Protein AF-A0A7X6Q041-F1 (afdb_monomer)

Mean predicted aligned error: 8.81 Å

pLDDT: mean 76.2, std 8.86, range [45.06, 87.0]

Nearest PDB structures (foldseek):
  1o9d-assembly1_A-2  TM=3.072E-01  e=1.433E+00  Nicotiana tabacum
  8qtt-assembly4_H  TM=3.582E-01  e=4.830E+00  Arabidopsis thaliana

Solvent-accessible surface area (backbone atoms only — not comparable to full-atom values): 9437 Å² total; per-residue (Å²): 117,75,63,64,55,52,51,52,52,42,52,52,53,21,52,53,35,38,52,32,52,47,50,27,62,75,34,86,90,49,29,68,61,34,44,49,52,33,22,49,52,47,36,51,34,34,72,77,63,30,64,72,47,27,51,48,26,48,52,51,27,44,58,55,24,68,78,51,76,43,71,68,60,33,46,50,37,52,67,48,37,54,41,47,43,54,51,54,56,55,35,55,77,76,43,56,72,68,56,33,51,53,52,51,49,52,53,51,52,53,51,51,51,50,48,41,72,73,61,41,62,65,73,78,44,90,58,98,63,95,62,56,73,66,58,55,50,52,50,51,52,52,53,48,53,53,49,50,51,53,49,54,52,52,47,55,52,46,52,52,49,40,58,71,65,48,46,64,63,57,62,70,76,109

Structure (mmCIF, N/CA/C/O backbone):
data_AF-A0A7X6Q041-F1
#
_entry.id   AF-A0A7X6Q041-F1
#
loop_
_atom_site.group_PDB
_atom_site.id
_atom_site.type_symbol
_atom_site.label_atom_id
_atom_site.label_alt_id
_atom_site.label_comp_id
_atom_site.label_asym_id
_atom_site.label_entity_id
_atom_site.label_seq_id
_atom_site.pdbx_PDB_ins_code
_atom_site.Cartn_x
_atom_site.Cartn_y
_atom_site.Cartn_z
_atom_site.occupancy
_atom_site.B_iso_or_equiv
_atom_site.auth_seq_id
_atom_site.auth_comp_id
_atom_site.auth_asym_id
_atom_site.auth_atom_id
_atom_site.pdbx_PDB_model_num
ATOM 1 N N . MET A 1 1 ? -19.505 -11.596 22.422 1.00 49.06 1 MET A N 1
ATOM 2 C CA . MET A 1 1 ? -20.150 -11.079 21.189 1.00 49.06 1 MET A CA 1
ATOM 3 C C . MET A 1 1 ? -19.224 -10.236 20.302 1.00 49.06 1 MET A C 1
ATOM 5 O O . MET A 1 1 ? -19.315 -10.373 19.091 1.00 49.06 1 MET A O 1
ATOM 9 N N . GLN A 1 2 ? -18.297 -9.429 20.844 1.00 57.09 2 GLN A N 1
ATOM 10 C CA . GLN A 1 2 ? -17.412 -8.570 20.027 1.00 57.09 2 GLN A CA 1
ATOM 11 C C . GLN A 1 2 ? -16.428 -9.323 19.103 1.00 57.09 2 GLN A C 1
ATOM 13 O O . GLN A 1 2 ? -16.027 -8.793 18.071 1.00 57.09 2 GLN A O 1
ATOM 18 N N . THR A 1 3 ? -16.030 -10.555 19.440 1.00 66.19 3 THR A N 1
ATOM 19 C CA . THR A 1 3 ? -15.082 -11.356 18.643 1.00 66.19 3 THR A CA 1
ATOM 20 C C . THR A 1 3 ? -15.702 -11.896 17.356 1.00 66.19 3 THR A C 1
ATOM 22 O O . THR A 1 3 ? -15.125 -11.709 16.288 1.00 66.19 3 THR A O 1
ATOM 25 N N . SER A 1 4 ? -16.901 -12.484 17.417 1.00 73.44 4 SER A N 1
ATOM 26 C CA . SER A 1 4 ? -17.593 -13.029 16.237 1.00 73.44 4 SER A CA 1
ATOM 27 C C . SER A 1 4 ? -17.876 -11.959 15.178 1.00 73.44 4 SER A C 1
ATOM 29 O O . SER A 1 4 ? -17.710 -12.202 13.987 1.00 73.44 4 SER A O 1
ATOM 31 N N . TRP A 1 5 ? -18.236 -10.749 15.609 1.00 77.69 5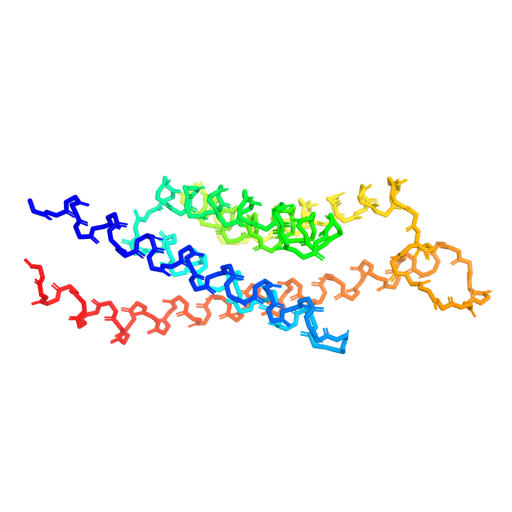 TRP A N 1
ATOM 32 C CA . TRP A 1 5 ? -18.492 -9.618 14.715 1.00 77.69 5 TRP A CA 1
ATOM 33 C C . TRP A 1 5 ? -17.230 -9.124 13.993 1.00 77.69 5 TRP A C 1
ATOM 35 O O . TRP A 1 5 ? -17.256 -8.877 12.786 1.00 77.69 5 TRP A O 1
ATOM 45 N N . LYS A 1 6 ? -16.098 -9.042 14.706 1.00 74.88 6 LYS A N 1
ATOM 46 C CA . LYS A 1 6 ? -14.796 -8.701 14.109 1.00 74.88 6 LYS A CA 1
ATOM 47 C C . LYS A 1 6 ? -14.361 -9.745 13.080 1.00 74.88 6 LYS A C 1
ATOM 49 O O . LYS A 1 6 ? -13.912 -9.379 11.998 1.00 74.88 6 LYS A O 1
ATOM 54 N N . ILE A 1 7 ? -14.548 -11.029 13.389 1.00 80.31 7 ILE A N 1
ATOM 55 C CA . ILE A 1 7 ? -14.219 -12.136 12.479 1.00 80.31 7 ILE A CA 1
ATOM 56 C C . ILE A 1 7 ? -15.094 -12.080 11.220 1.00 80.31 7 ILE A C 1
ATOM 58 O O . ILE A 1 7 ? -14.572 -12.185 10.112 1.00 80.31 7 ILE A O 1
ATOM 62 N N . ALA A 1 8 ? -16.401 -11.842 11.366 1.00 83.19 8 ALA A N 1
ATOM 63 C CA . ALA A 1 8 ? -17.313 -11.722 10.229 1.00 83.19 8 ALA A CA 1
ATOM 64 C C . ALA A 1 8 ? -16.933 -10.553 9.303 1.00 83.19 8 ALA A C 1
ATOM 66 O O . ALA A 1 8 ? -16.867 -10.726 8.087 1.00 83.19 8 ALA A O 1
ATOM 67 N N . ARG A 1 9 ? -16.608 -9.378 9.863 1.00 80.31 9 ARG A N 1
ATOM 68 C CA . ARG A 1 9 ? -16.121 -8.233 9.074 1.00 80.31 9 ARG A CA 1
ATOM 69 C C . ARG A 1 9 ? -14.808 -8.555 8.361 1.00 80.31 9 ARG A C 1
ATOM 71 O O . ARG A 1 9 ? -14.697 -8.284 7.172 1.00 80.31 9 ARG A O 1
ATOM 78 N N . ALA A 1 10 ? -13.845 -9.170 9.048 1.00 81.06 10 ALA A N 1
ATOM 79 C CA . ALA A 1 10 ? -12.580 -9.583 8.439 1.00 81.06 10 ALA A CA 1
ATOM 80 C C . ALA A 1 10 ? -12.802 -10.531 7.244 1.00 81.06 10 ALA A C 1
ATOM 82 O O . ALA A 1 10 ? -12.203 -10.336 6.189 1.00 81.06 10 ALA A O 1
ATOM 83 N N . ALA A 1 11 ? -13.708 -11.504 7.380 1.00 82.81 11 ALA A N 1
ATOM 84 C CA . ALA A 1 11 ? -14.060 -12.427 6.302 1.00 82.81 11 ALA A CA 1
ATOM 85 C C . ALA A 1 11 ? -14.720 -11.718 5.105 1.00 82.81 11 ALA A C 1
ATOM 87 O O . ALA A 1 11 ? -14.385 -12.001 3.958 1.00 82.81 11 ALA A O 1
ATOM 88 N N . ILE A 1 12 ? -15.616 -10.755 5.350 1.00 87.00 12 ILE A N 1
ATOM 89 C CA . ILE A 1 12 ? -16.232 -9.958 4.276 1.00 87.00 12 ILE A CA 1
ATOM 90 C C . ILE A 1 12 ? -15.169 -9.131 3.542 1.00 87.00 12 ILE A C 1
ATOM 92 O O . ILE A 1 12 ? -15.154 -9.107 2.312 1.00 87.00 12 ILE A O 1
ATOM 96 N N . LEU A 1 13 ? -14.257 -8.481 4.275 1.00 84.81 13 LEU A N 1
ATOM 97 C CA . LEU A 1 13 ? -13.175 -7.708 3.662 1.00 84.81 13 LEU A CA 1
ATOM 98 C C . LEU A 1 13 ? -12.212 -8.597 2.863 1.00 84.81 13 LEU A C 1
ATOM 100 O O . LEU A 1 13 ? -11.776 -8.181 1.789 1.00 84.81 13 LEU A O 1
ATOM 104 N N . SER A 1 14 ? -11.901 -9.811 3.334 1.00 83.19 14 SER A N 1
ATOM 105 C CA . SER A 1 14 ? -11.036 -10.732 2.583 1.00 83.19 14 SER A CA 1
ATOM 106 C C . SER A 1 14 ? -11.698 -11.193 1.285 1.00 83.19 14 SER A C 1
ATOM 108 O O . SER A 1 14 ? -11.059 -11.155 0.233 1.00 83.19 14 SER A O 1
ATOM 110 N N . ALA A 1 15 ? -12.991 -11.527 1.328 1.00 85.38 15 ALA A N 1
ATOM 111 C CA . ALA A 1 15 ? -13.765 -11.906 0.150 1.00 85.38 15 ALA A CA 1
ATOM 112 C C . ALA A 1 15 ? -13.860 -10.757 -0.867 1.00 85.38 15 ALA A C 1
ATOM 114 O O . ALA A 1 15 ? -13.656 -10.968 -2.063 1.00 85.38 15 ALA A O 1
ATOM 115 N N . LEU A 1 16 ? -14.105 -9.528 -0.398 1.00 85.12 16 LEU A N 1
ATOM 116 C CA . LEU A 1 16 ? -14.165 -8.349 -1.263 1.00 85.12 16 LEU A CA 1
ATOM 117 C C . LEU A 1 16 ? -12.798 -8.046 -1.894 1.00 85.12 16 LEU A C 1
ATOM 119 O O . LEU A 1 16 ? -12.713 -7.739 -3.082 1.00 85.12 16 LEU A O 1
ATOM 123 N N . SER A 1 17 ? -11.717 -8.181 -1.118 1.00 83.81 17 SER A N 1
ATOM 124 C CA . SER A 1 17 ? -10.355 -8.044 -1.636 1.00 83.81 17 SER A CA 1
ATOM 125 C C . SER A 1 17 ? -10.058 -9.093 -2.706 1.00 83.81 17 SER A C 1
ATOM 127 O O . SER A 1 17 ? -9.455 -8.760 -3.723 1.00 83.81 17 SER A O 1
ATOM 129 N N . TRP A 1 18 ? -10.478 -10.344 -2.511 1.00 82.19 18 TRP A N 1
ATOM 130 C CA . TRP A 1 18 ? -10.290 -11.397 -3.507 1.00 82.19 18 TRP A CA 1
ATOM 131 C C . TRP A 1 18 ? -11.085 -11.132 -4.794 1.00 82.19 18 TRP A C 1
ATOM 133 O O . TRP A 1 18 ? -10.530 -11.250 -5.886 1.00 82.19 18 TRP A O 1
ATOM 143 N N . LEU A 1 19 ? -12.331 -10.658 -4.688 1.00 84.94 19 LEU A N 1
ATOM 144 C CA . LEU A 1 19 ? -13.129 -10.219 -5.843 1.00 84.94 19 LEU A CA 1
ATOM 145 C C . LEU A 1 19 ? -12.421 -9.134 -6.664 1.00 84.94 19 LEU A C 1
ATOM 147 O O . LEU A 1 19 ? -12.400 -9.203 -7.893 1.00 84.94 19 LEU A O 1
ATOM 151 N N . LEU A 1 20 ? -11.794 -8.157 -6.003 1.00 82.88 20 LEU A N 1
ATOM 152 C CA . LEU A 1 20 ? -11.007 -7.137 -6.698 1.00 82.88 20 LEU A CA 1
ATOM 153 C C . LEU A 1 20 ? -9.770 -7.721 -7.381 1.00 82.88 20 LEU A C 1
ATOM 155 O O . LEU A 1 20 ? -9.422 -7.276 -8.469 1.00 82.88 20 LEU A O 1
ATOM 159 N N . LEU A 1 21 ? -9.121 -8.732 -6.804 1.00 81.38 21 LEU A N 1
ATOM 160 C CA . LEU A 1 21 ? -7.991 -9.403 -7.456 1.00 81.38 21 LEU A CA 1
ATOM 161 C C . LEU A 1 21 ? -8.409 -10.147 -8.722 1.00 81.38 21 LEU A C 1
ATOM 163 O O . LEU A 1 21 ? -7.712 -10.063 -9.735 1.00 81.38 21 LEU A O 1
ATOM 167 N N . ILE A 1 22 ? -9.568 -10.803 -8.696 1.00 82.06 22 ILE A N 1
ATOM 168 C CA . ILE A 1 22 ? -10.162 -11.422 -9.886 1.00 82.06 22 ILE A CA 1
ATOM 169 C C . ILE A 1 22 ? -10.480 -10.343 -10.932 1.00 82.06 22 ILE A C 1
ATOM 171 O O . ILE A 1 22 ? -10.139 -10.487 -12.107 1.00 82.06 22 ILE A O 1
ATOM 175 N N . LEU A 1 23 ? -11.052 -9.211 -10.514 1.00 82.00 23 LEU A N 1
ATOM 176 C CA . LEU A 1 23 ? -11.345 -8.098 -11.418 1.00 82.00 23 LEU A CA 1
ATOM 177 C C . LEU A 1 23 ? -10.060 -7.505 -12.031 1.00 82.00 23 LEU A C 1
ATOM 179 O O . LEU A 1 23 ? -9.999 -7.258 -13.236 1.00 82.00 23 LEU A O 1
ATOM 183 N N . ALA A 1 24 ? -8.999 -7.357 -11.237 1.00 79.88 24 ALA A N 1
ATOM 184 C CA . ALA A 1 24 ? -7.683 -6.902 -11.687 1.00 79.88 24 ALA A CA 1
ATOM 185 C C . ALA A 1 24 ? -7.024 -7.887 -12.670 1.00 79.88 24 ALA A C 1
ATOM 187 O O . ALA A 1 24 ? -6.196 -7.497 -13.498 1.00 79.88 24 ALA A O 1
ATOM 188 N N . ALA A 1 25 ? -7.376 -9.170 -12.594 1.00 76.38 25 ALA A N 1
ATOM 189 C CA . ALA A 1 25 ? -6.958 -10.163 -13.569 1.00 76.38 25 ALA A CA 1
ATOM 190 C C . ALA A 1 25 ? -7.666 -10.006 -14.911 1.00 76.38 25 ALA A C 1
ATOM 192 O O . ALA A 1 25 ? -7.020 -10.147 -15.947 1.00 76.38 25 ALA A O 1
ATOM 193 N N . SER A 1 26 ? -8.963 -9.691 -14.874 1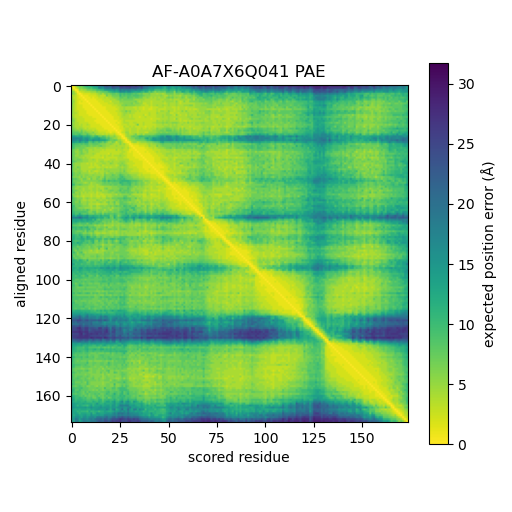.00 79.75 26 SER A N 1
ATOM 194 C CA . SER A 1 26 ? -9.806 -9.548 -16.065 1.00 79.75 26 SER A CA 1
ATOM 195 C C . SER A 1 26 ? -9.521 -8.280 -16.882 1.00 79.75 26 SER A C 1
ATOM 197 O O . SER A 1 26 ? -9.768 -8.258 -18.085 1.00 79.75 26 SER A O 1
ATOM 199 N N . LEU A 1 27 ? -8.970 -7.232 -16.254 1.00 75.06 27 LEU A N 1
ATOM 200 C CA . LEU A 1 27 ? -8.718 -5.933 -16.883 1.00 75.06 27 LEU A CA 1
ATOM 201 C C . LEU A 1 27 ? -7.223 -5.738 -17.208 1.00 75.06 27 LEU A C 1
ATOM 203 O O . LEU A 1 27 ? -6.424 -5.572 -16.284 1.00 75.06 27 LEU A O 1
ATOM 207 N N . PRO A 1 28 ? -6.817 -5.666 -18.492 1.00 63.06 28 PRO A N 1
ATOM 208 C CA . PRO A 1 28 ? -5.416 -5.452 -18.867 1.00 63.06 28 PRO A CA 1
ATOM 209 C C . PRO A 1 28 ? -4.938 -4.010 -18.620 1.00 63.06 28 PRO A C 1
ATOM 211 O O . PRO A 1 28 ? -3.824 -3.806 -18.146 1.00 63.06 28 PRO A O 1
ATOM 214 N N . THR A 1 29 ? -5.779 -3.003 -18.876 1.00 61.44 29 THR A N 1
ATOM 215 C CA . THR A 1 29 ? -5.391 -1.575 -18.835 1.00 61.44 29 THR A CA 1
ATOM 216 C C . THR A 1 29 ? -5.581 -0.922 -17.457 1.00 61.44 29 THR A C 1
ATOM 218 O O . THR A 1 29 ? -5.005 0.124 -17.182 1.00 61.44 29 THR A O 1
ATOM 221 N N . GLY A 1 30 ? -6.379 -1.535 -16.572 1.00 68.62 30 GLY A N 1
ATOM 222 C CA . GLY A 1 30 ? -6.781 -0.969 -15.272 1.00 68.62 30 GLY A CA 1
ATOM 223 C C . GLY A 1 30 ? -6.259 -1.714 -14.040 1.00 68.62 30 GLY A C 1
ATOM 224 O O . GLY A 1 30 ? -6.647 -1.385 -12.919 1.00 68.62 30 GLY A O 1
ATOM 225 N N . ARG A 1 31 ? -5.392 -2.721 -14.213 1.00 76.06 31 ARG A N 1
ATOM 226 C CA . ARG A 1 31 ? -4.970 -3.636 -13.136 1.00 76.06 31 ARG A CA 1
ATOM 227 C C . ARG A 1 31 ? -4.413 -2.913 -11.904 1.00 76.06 31 ARG A C 1
ATOM 229 O O . ARG A 1 31 ? -4.769 -3.264 -10.782 1.00 76.06 31 ARG A O 1
ATOM 236 N N . LEU A 1 32 ? -3.582 -1.889 -12.101 1.00 73.69 32 LEU A N 1
ATOM 237 C CA . LEU A 1 32 ? -2.986 -1.122 -10.998 1.00 73.69 32 LEU A CA 1
ATOM 238 C C . LEU A 1 32 ? -4.038 -0.367 -10.179 1.00 73.69 32 LEU A C 1
ATOM 240 O O . LEU A 1 32 ? -3.955 -0.340 -8.956 1.00 73.69 32 LEU A O 1
ATOM 244 N N . PHE A 1 33 ? -5.056 0.186 -10.841 1.00 77.81 33 PHE A N 1
ATOM 245 C CA . PHE A 1 33 ? -6.134 0.910 -10.172 1.00 77.81 33 PHE A CA 1
ATOM 246 C C . PHE A 1 33 ? -6.980 -0.024 -9.295 1.00 77.81 33 PHE A C 1
ATOM 248 O O . PHE A 1 33 ? -7.299 0.279 -8.143 1.00 77.81 33 PHE A O 1
ATOM 255 N N . VAL A 1 34 ? -7.295 -1.215 -9.800 1.00 79.62 34 VAL A N 1
ATOM 256 C CA . VAL A 1 34 ? -8.048 -2.207 -9.022 1.00 79.62 34 VAL A CA 1
ATOM 257 C C . VAL A 1 34 ? -7.219 -2.734 -7.842 1.00 79.62 34 VAL A C 1
ATOM 259 O O . VAL A 1 34 ? -7.741 -2.878 -6.736 1.00 79.62 34 VAL A O 1
ATOM 262 N N . LEU A 1 35 ? -5.910 -2.934 -8.028 1.00 78.88 35 LEU A N 1
ATOM 263 C CA . LEU A 1 35 ? -4.997 -3.300 -6.940 1.00 78.88 35 LEU A CA 1
ATOM 264 C C . LEU A 1 35 ? -4.900 -2.208 -5.863 1.00 78.88 35 LEU A C 1
ATOM 266 O O . LEU A 1 35 ? -4.873 -2.530 -4.674 1.00 78.88 35 LEU A O 1
ATOM 270 N N . THR A 1 36 ? -4.928 -0.924 -6.240 1.00 80.44 36 THR A N 1
ATOM 271 C CA . THR A 1 36 ? -5.002 0.164 -5.249 1.00 80.44 36 THR A CA 1
ATOM 272 C C . THR A 1 36 ? -6.285 0.140 -4.439 1.00 80.44 36 THR A C 1
ATOM 274 O O . THR A 1 36 ? -6.228 0.352 -3.230 1.00 80.44 36 THR A O 1
ATOM 277 N N . LEU A 1 37 ? -7.427 -0.164 -5.062 1.00 80.75 37 LEU A N 1
ATOM 278 C CA . LEU A 1 37 ? -8.694 -0.305 -4.340 1.00 80.75 37 LEU A CA 1
ATOM 279 C C . LEU A 1 37 ? -8.633 -1.461 -3.332 1.00 80.75 37 LEU A C 1
ATOM 281 O O . LEU A 1 37 ? -9.081 -1.312 -2.195 1.00 80.75 37 LEU A O 1
ATOM 285 N N . ALA A 1 38 ? -8.011 -2.583 -3.709 1.00 82.81 38 ALA A N 1
ATOM 286 C CA . ALA A 1 38 ? -7.812 -3.716 -2.806 1.00 82.81 38 ALA A CA 1
ATOM 287 C C . ALA A 1 38 ? -6.902 -3.354 -1.616 1.00 82.81 38 ALA A C 1
ATOM 289 O O . ALA A 1 38 ? -7.203 -3.698 -0.472 1.00 82.81 38 ALA A O 1
ATOM 290 N N . SER A 1 39 ? -5.830 -2.597 -1.863 1.00 82.75 39 SER A N 1
ATOM 291 C CA . SER A 1 39 ? -4.950 -2.062 -0.813 1.00 82.75 39 SER A CA 1
ATOM 292 C C . SER A 1 39 ? -5.703 -1.155 0.166 1.00 82.75 39 SER A C 1
ATOM 294 O O . SER A 1 39 ? -5.499 -1.202 1.379 1.00 82.75 39 SER A O 1
ATOM 296 N N . PHE A 1 40 ? -6.623 -0.348 -0.350 1.00 79.81 40 PHE A N 1
ATOM 297 C CA . PHE A 1 40 ? -7.418 0.575 0.448 1.00 79.81 40 PHE A CA 1
ATOM 298 C C . PHE A 1 40 ? -8.410 -0.140 1.371 1.00 79.81 40 PHE A C 1
ATOM 300 O O . PHE A 1 40 ? -8.577 0.243 2.529 1.00 79.81 40 PHE A O 1
ATOM 307 N N . LEU A 1 41 ? -9.008 -1.237 0.899 1.00 79.38 41 LEU A N 1
ATOM 308 C CA . LEU A 1 41 ? -9.800 -2.132 1.745 1.00 79.38 41 LEU A CA 1
ATOM 309 C C . LEU A 1 41 ? -8.955 -2.719 2.873 1.00 79.38 41 LEU A C 1
ATOM 311 O O . LEU A 1 41 ? -9.373 -2.707 4.029 1.00 79.38 41 LEU A O 1
ATOM 315 N N . LEU A 1 42 ? -7.731 -3.149 2.580 1.00 80.94 42 LEU A N 1
ATOM 316 C CA . LEU A 1 42 ? -6.810 -3.617 3.614 1.00 80.94 42 LEU A CA 1
ATOM 317 C C . LEU A 1 42 ? -6.456 -2.515 4.624 1.00 80.94 42 LEU A C 1
ATOM 319 O O . LEU A 1 42 ? -6.389 -2.778 5.823 1.00 80.94 42 LEU A O 1
ATOM 323 N N . ALA A 1 43 ? -6.305 -1.268 4.173 1.00 79.69 43 ALA A N 1
ATOM 324 C CA . ALA A 1 43 ? -6.097 -0.130 5.064 1.00 79.69 43 ALA A CA 1
ATOM 325 C C . ALA A 1 43 ? -7.298 0.117 5.991 1.00 79.69 43 ALA A C 1
ATOM 327 O O . ALA A 1 43 ? -7.110 0.324 7.191 1.00 79.69 43 ALA A O 1
ATOM 328 N N . THR A 1 44 ? -8.531 0.031 5.476 1.00 77.88 44 THR A N 1
ATOM 329 C CA . THR A 1 44 ? -9.731 0.085 6.332 1.00 77.88 44 THR A CA 1
ATOM 330 C C . THR A 1 44 ? -9.761 -1.062 7.340 1.00 77.88 44 THR A C 1
ATOM 332 O O . THR A 1 44 ? -10.058 -0.830 8.511 1.00 77.88 44 THR A O 1
ATOM 335 N N . ALA A 1 45 ? -9.368 -2.277 6.933 1.00 77.00 45 ALA A N 1
ATOM 336 C CA . ALA A 1 45 ? -9.236 -3.420 7.834 1.00 77.00 45 ALA A CA 1
ATOM 337 C C . ALA A 1 45 ? -8.236 -3.139 8.969 1.00 77.00 45 ALA A C 1
ATOM 339 O O . ALA A 1 45 ? -8.537 -3.427 10.128 1.00 77.00 45 ALA A O 1
ATOM 340 N N . CYS A 1 46 ? -7.078 -2.537 8.661 1.00 77.88 46 CYS A N 1
ATOM 341 C CA . CYS A 1 46 ? -6.084 -2.134 9.662 1.00 77.88 46 CYS A CA 1
ATOM 342 C C . CYS A 1 46 ? -6.660 -1.159 10.694 1.00 77.88 46 CYS A C 1
ATOM 344 O O . CYS A 1 46 ? -6.359 -1.284 11.881 1.00 77.88 46 CYS A O 1
ATOM 346 N N . GLN A 1 47 ? -7.479 -0.198 10.261 1.00 72.56 47 GLN A N 1
ATOM 347 C CA . GLN A 1 47 ? -8.059 0.802 11.157 1.00 72.56 47 GLN A CA 1
ATOM 348 C C . GLN A 1 47 ? -9.183 0.245 12.035 1.00 72.56 47 GLN A C 1
ATOM 350 O O . GLN A 1 47 ? -9.245 0.568 13.219 1.00 72.56 47 GLN A O 1
ATOM 355 N N . GLU A 1 48 ? -10.047 -0.593 11.467 1.00 75.12 48 GLU A N 1
ATOM 356 C CA . GLU A 1 48 ? -11.250 -1.108 12.131 1.00 75.12 48 GLU A CA 1
ATOM 357 C C . GLU A 1 48 ? -10.981 -2.333 13.013 1.00 75.12 48 GLU A C 1
ATOM 359 O O . GLU A 1 48 ? -11.547 -2.481 14.097 1.00 75.12 48 GLU A O 1
ATOM 364 N N . LEU A 1 49 ? -10.126 -3.242 12.544 1.00 76.31 49 LEU A N 1
ATOM 365 C CA . LEU A 1 49 ? -9.908 -4.550 13.169 1.00 76.31 49 LEU A CA 1
ATOM 366 C C . LEU A 1 49 ? -8.532 -4.647 13.849 1.00 76.31 49 LEU A C 1
ATOM 368 O O . LEU A 1 49 ? -8.305 -5.552 14.656 1.00 76.31 49 LEU A O 1
ATOM 372 N N . GLY A 1 50 ? -7.628 -3.709 13.553 1.00 80.06 50 GLY A N 1
ATOM 373 C CA . GLY A 1 50 ? -6.250 -3.692 14.031 1.00 80.06 50 GLY A CA 1
ATOM 374 C C . GLY A 1 50 ? -5.291 -4.513 13.162 1.00 80.06 50 GLY A C 1
ATOM 375 O O . GLY A 1 50 ? -5.683 -5.228 12.239 1.00 80.06 50 GLY A O 1
ATOM 376 N N . LEU A 1 51 ? -4.000 -4.430 13.491 1.00 78.44 51 LEU A N 1
ATOM 377 C CA . LEU A 1 51 ? -2.916 -4.991 12.676 1.00 78.44 51 LEU A CA 1
ATOM 378 C C . LEU A 1 51 ? -2.961 -6.526 12.560 1.00 78.44 51 LEU A C 1
ATOM 380 O O . LEU A 1 51 ? -2.740 -7.060 11.479 1.00 78.44 51 LEU A O 1
ATOM 384 N N . ALA A 1 52 ? -3.296 -7.240 13.642 1.00 76.06 52 ALA A N 1
ATOM 385 C CA . ALA A 1 52 ? -3.357 -8.705 13.632 1.00 76.06 52 ALA A CA 1
ATOM 386 C C . ALA A 1 52 ? -4.478 -9.240 12.723 1.00 76.06 52 ALA A C 1
ATOM 388 O O . ALA A 1 52 ? -4.273 -10.180 11.961 1.00 76.06 52 ALA A O 1
ATOM 389 N N . ALA A 1 53 ? -5.655 -8.613 12.759 1.00 77.94 53 ALA A N 1
ATOM 390 C CA . ALA A 1 53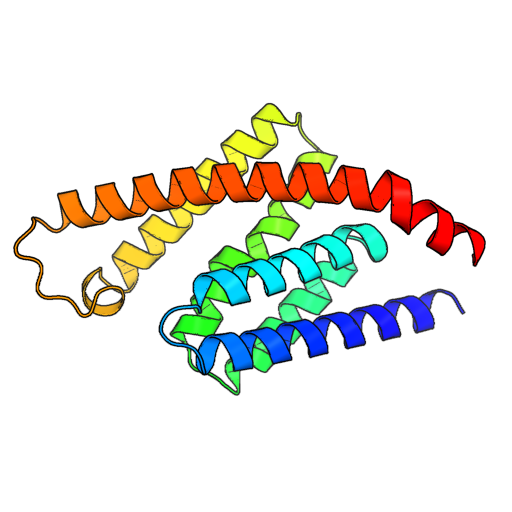 ? -6.773 -9.010 11.913 1.00 77.94 53 ALA A CA 1
ATOM 391 C C . ALA A 1 53 ? -6.535 -8.631 10.446 1.00 77.94 53 ALA A C 1
ATOM 393 O O . ALA A 1 53 ? -6.815 -9.434 9.562 1.00 77.94 53 ALA A O 1
ATOM 394 N N . ALA A 1 54 ? -5.959 -7.458 10.175 1.00 80.31 54 ALA A N 1
ATOM 395 C CA . ALA A 1 54 ? -5.587 -7.077 8.816 1.00 80.31 54 ALA A CA 1
ATOM 396 C C . ALA A 1 54 ? -4.521 -8.007 8.217 1.00 80.31 54 ALA A C 1
ATOM 398 O O . ALA A 1 54 ? -4.617 -8.361 7.044 1.00 80.31 54 ALA A O 1
ATOM 399 N N . ALA A 1 55 ? -3.562 -8.476 9.024 1.00 79.69 55 ALA A N 1
ATOM 400 C CA . ALA A 1 55 ? -2.595 -9.486 8.598 1.00 79.69 55 ALA A CA 1
ATOM 401 C C . ALA A 1 55 ? -3.272 -10.819 8.235 1.00 79.69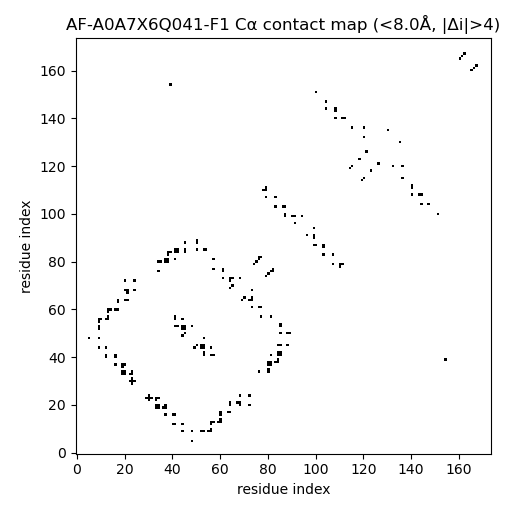 55 ALA A C 1
ATOM 403 O O . ALA A 1 55 ? -2.888 -11.451 7.256 1.00 79.69 55 ALA A O 1
ATOM 404 N N . LEU A 1 56 ? -4.317 -11.229 8.963 1.00 81.56 56 LEU A N 1
ATOM 405 C CA . LEU A 1 56 ? -5.109 -12.411 8.602 1.00 81.56 56 LEU A CA 1
ATOM 406 C C . LEU A 1 56 ? -5.898 -12.206 7.307 1.00 81.56 56 LEU A C 1
ATOM 408 O O . LEU A 1 56 ? -5.928 -13.108 6.475 1.00 81.56 56 LEU A O 1
ATOM 412 N N . VAL A 1 57 ? -6.502 -11.030 7.110 1.00 81.69 57 VAL A N 1
ATOM 413 C CA . VAL A 1 57 ? -7.199 -10.686 5.858 1.00 81.69 57 VAL A CA 1
ATOM 414 C C . VAL A 1 57 ? -6.228 -10.730 4.682 1.00 81.69 57 VAL A C 1
ATOM 416 O O . VAL A 1 57 ? -6.560 -11.316 3.657 1.00 81.69 57 VAL A O 1
ATOM 419 N N . TYR A 1 58 ? -5.027 -10.175 4.857 1.00 83.44 58 TYR A N 1
ATOM 420 C CA . TYR A 1 58 ? -3.936 -10.217 3.886 1.00 83.44 58 TYR A CA 1
ATOM 421 C C . TYR A 1 58 ? -3.488 -11.650 3.564 1.00 83.44 58 TYR A C 1
ATOM 423 O O . TYR A 1 58 ? -3.373 -12.020 2.397 1.00 83.44 58 TYR A O 1
ATOM 431 N N . LEU A 1 59 ? -3.247 -12.476 4.588 1.00 81.38 59 LEU A N 1
ATOM 432 C CA . LEU A 1 59 ? -2.848 -13.870 4.390 1.00 81.38 59 LEU A CA 1
ATOM 433 C C . LEU A 1 59 ? -3.946 -14.658 3.674 1.00 81.38 59 LEU A C 1
ATOM 435 O O . LEU A 1 59 ? -3.649 -15.387 2.732 1.00 81.38 59 LEU A O 1
ATOM 439 N N . ALA A 1 60 ? -5.206 -14.472 4.072 1.00 82.44 60 ALA A N 1
ATOM 440 C CA . ALA A 1 60 ? -6.346 -15.128 3.447 1.00 82.44 60 ALA A CA 1
ATOM 441 C C . ALA A 1 60 ? -6.517 -14.703 1.983 1.00 82.44 60 ALA A C 1
ATOM 443 O O . ALA A 1 60 ? -6.661 -15.564 1.118 1.00 82.44 60 ALA A O 1
ATOM 444 N N . SER A 1 61 ? -6.463 -13.400 1.680 1.00 79.56 61 SER A N 1
ATOM 445 C CA . SER A 1 61 ? -6.596 -12.902 0.306 1.00 79.56 61 SER A CA 1
ATOM 446 C C . SER A 1 61 ? -5.420 -13.326 -0.577 1.00 79.56 61 SER A C 1
ATOM 448 O O . SER A 1 61 ? -5.638 -13.653 -1.741 1.00 79.56 61 SER A O 1
ATOM 450 N N . SER A 1 62 ? -4.203 -13.399 -0.030 1.00 79.31 62 SER A N 1
ATOM 451 C CA . SER A 1 62 ? -3.018 -13.907 -0.732 1.00 79.31 62 SER A CA 1
ATOM 452 C C . SER A 1 62 ? -3.127 -15.408 -1.046 1.00 79.31 62 SER A C 1
ATOM 454 O O . SER A 1 62 ? -2.904 -15.816 -2.186 1.00 79.31 62 SER A O 1
ATOM 456 N N . LEU A 1 63 ? -3.567 -16.224 -0.076 1.00 79.81 63 LEU A N 1
ATOM 457 C CA . LEU A 1 63 ? -3.860 -17.653 -0.274 1.00 79.81 63 LEU A CA 1
ATOM 458 C C . LEU A 1 63 ? -4.943 -17.875 -1.336 1.00 79.81 63 LEU A C 1
ATOM 460 O O . LEU A 1 63 ? -4.777 -18.709 -2.222 1.00 79.81 63 LEU A O 1
ATOM 464 N N . LEU A 1 64 ? -6.030 -17.103 -1.278 1.00 76.44 64 LEU A N 1
ATOM 465 C CA . LEU A 1 64 ? -7.115 -17.162 -2.261 1.00 76.44 64 LEU A CA 1
ATOM 466 C C . LEU A 1 64 ? -6.641 -16.744 -3.661 1.00 76.44 64 LEU A C 1
ATOM 468 O O . LEU A 1 64 ? -7.043 -17.339 -4.661 1.00 76.44 64 LEU A O 1
ATOM 472 N N . ALA A 1 65 ? -5.758 -15.749 -3.745 1.00 74.25 65 ALA A N 1
ATOM 473 C CA . ALA A 1 65 ? -5.194 -15.297 -5.010 1.00 74.25 65 ALA A CA 1
ATOM 474 C C . ALA A 1 65 ? -4.264 -16.345 -5.652 1.00 74.25 65 ALA A C 1
ATOM 476 O O . ALA A 1 65 ? -4.139 -16.372 -6.877 1.00 74.25 65 ALA A O 1
ATOM 477 N N . LEU A 1 66 ? -3.650 -17.231 -4.854 1.00 72.12 66 LEU A N 1
ATOM 478 C CA . LEU A 1 66 ? -2.814 -18.331 -5.351 1.00 72.12 66 LEU A CA 1
ATOM 479 C C . LEU A 1 66 ? -3.604 -19.320 -6.228 1.00 72.12 66 LEU A C 1
ATOM 481 O O . LEU A 1 66 ? -3.039 -19.893 -7.155 1.00 72.12 66 LEU A O 1
ATOM 485 N N . ILE A 1 67 ? -4.903 -19.492 -5.960 1.00 77.50 67 ILE A N 1
ATOM 486 C CA . ILE A 1 67 ? -5.786 -20.410 -6.698 1.00 77.50 67 ILE A CA 1
ATOM 487 C C . ILE A 1 67 ? -6.118 -19.845 -8.090 1.00 77.50 67 ILE A C 1
ATOM 489 O O . ILE A 1 67 ? -6.096 -20.566 -9.083 1.00 77.50 67 ILE A O 1
ATOM 493 N N . TRP A 1 68 ? -6.407 -18.545 -8.170 1.00 67.06 68 TRP A N 1
ATOM 494 C CA . TRP A 1 68 ? -6.692 -17.806 -9.405 1.00 67.06 68 TRP A CA 1
ATOM 495 C C . TRP A 1 68 ? -6.457 -16.321 -9.082 1.00 67.06 68 TRP A C 1
ATOM 497 O O . TRP A 1 68 ? -7.048 -15.840 -8.110 1.00 67.06 68 TRP A O 1
ATOM 507 N N . PRO A 1 69 ? -5.580 -15.586 -9.802 1.00 61.66 69 PRO A N 1
ATOM 508 C CA . PRO A 1 69 ? -5.596 -15.437 -11.260 1.00 61.66 69 PRO A CA 1
ATOM 509 C C . PRO A 1 69 ? -4.218 -15.573 -11.955 1.00 61.66 69 PRO A C 1
ATOM 511 O O . PRO A 1 69 ? -4.093 -15.301 -13.150 1.00 61.66 69 PRO A O 1
ATOM 514 N N . GLY A 1 70 ? -3.175 -15.968 -11.219 1.00 72.38 70 GLY A N 1
ATOM 515 C CA . GLY A 1 70 ? -1.822 -16.186 -11.740 1.00 72.38 70 GLY A CA 1
ATOM 516 C C . GLY A 1 70 ? -0.719 -15.570 -10.865 1.00 72.38 70 GLY A C 1
ATOM 517 O O . GLY A 1 70 ? -0.948 -14.548 -10.210 1.00 72.38 70 GLY A O 1
ATOM 518 N N . PRO A 1 71 ? 0.500 -16.144 -10.877 1.00 72.12 71 PRO A N 1
ATOM 519 C CA . PRO A 1 71 ? 1.548 -15.865 -9.890 1.00 72.12 71 PRO A CA 1
ATOM 520 C C . PRO A 1 71 ? 2.023 -14.408 -9.890 1.00 72.12 71 PRO A C 1
ATOM 522 O O . PRO A 1 71 ? 2.331 -13.869 -8.834 1.00 72.12 71 PRO A O 1
ATOM 525 N N . LEU A 1 72 ? 2.018 -13.733 -11.045 1.00 72.25 72 LEU A N 1
ATOM 526 C CA . LEU A 1 72 ? 2.437 -12.332 -11.150 1.00 72.25 72 LEU A CA 1
ATOM 527 C C . LEU A 1 72 ? 1.511 -11.387 -10.362 1.00 72.25 72 LEU A C 1
ATOM 529 O O . LEU A 1 72 ? 1.985 -10.489 -9.673 1.00 72.25 72 LEU A O 1
ATOM 533 N N . ILE A 1 73 ? 0.191 -11.588 -10.443 1.00 71.19 73 ILE A N 1
ATOM 534 C CA . ILE A 1 73 ? -0.805 -10.745 -9.753 1.00 71.19 73 ILE A CA 1
ATOM 535 C C . ILE A 1 73 ? -0.734 -10.987 -8.255 1.00 71.19 73 ILE A C 1
ATOM 537 O O . ILE A 1 73 ? -0.778 -10.036 -7.479 1.00 71.19 73 ILE A O 1
ATOM 541 N N . VAL A 1 74 ? -0.596 -12.257 -7.870 1.00 76.88 74 VAL A N 1
ATOM 542 C CA . VAL A 1 74 ? -0.409 -12.659 -6.476 1.00 76.88 74 VAL A CA 1
ATOM 543 C C . VAL A 1 74 ? 0.840 -12.005 -5.921 1.00 76.88 74 VAL A C 1
ATOM 545 O O . VAL A 1 74 ? 0.767 -11.408 -4.860 1.00 76.88 74 VAL A O 1
ATOM 548 N N . LEU A 1 75 ? 1.955 -12.042 -6.653 1.00 74.69 75 LEU A N 1
ATOM 549 C CA . LEU A 1 75 ? 3.199 -11.419 -6.220 1.00 74.69 75 LEU A CA 1
ATOM 550 C C . LEU A 1 75 ? 3.046 -9.897 -6.106 1.00 74.69 75 LEU A C 1
ATOM 552 O O . LEU A 1 75 ? 3.363 -9.335 -5.068 1.00 74.69 75 LEU A O 1
ATOM 556 N N . LEU A 1 76 ? 2.497 -9.222 -7.119 1.00 76.25 76 LEU A N 1
ATOM 557 C CA . LEU A 1 76 ? 2.259 -7.772 -7.086 1.00 76.25 76 LEU A CA 1
ATOM 558 C C . LEU A 1 76 ? 1.351 -7.356 -5.922 1.00 76.25 76 LEU A C 1
ATOM 560 O O . LEU A 1 76 ? 1.618 -6.359 -5.246 1.00 76.25 76 LEU A O 1
ATOM 564 N N . TYR A 1 77 ? 0.286 -8.116 -5.676 1.00 78.44 77 TYR A N 1
ATOM 565 C CA . TYR A 1 77 ? -0.605 -7.862 -4.556 1.00 78.44 77 TYR A CA 1
ATOM 566 C C . TYR A 1 77 ? 0.069 -8.171 -3.221 1.00 78.44 77 TYR A C 1
ATOM 568 O O . TYR A 1 77 ? 0.096 -7.307 -2.359 1.00 78.44 77 TYR A O 1
ATOM 576 N N . ALA A 1 78 ? 0.642 -9.357 -3.048 1.00 78.06 78 ALA A N 1
ATOM 577 C CA . ALA A 1 78 ? 1.259 -9.781 -1.800 1.00 78.06 78 ALA A CA 1
ATOM 578 C C . ALA A 1 78 ? 2.415 -8.848 -1.410 1.00 78.06 78 ALA A C 1
ATOM 580 O O . ALA A 1 78 ? 2.434 -8.272 -0.327 1.00 78.06 78 ALA A O 1
ATOM 581 N N . LEU A 1 79 ? 3.355 -8.640 -2.328 1.00 73.50 79 LEU A N 1
ATOM 582 C CA . LEU A 1 79 ? 4.593 -7.926 -2.043 1.00 73.50 79 LEU A CA 1
ATOM 583 C C . LEU A 1 79 ? 4.408 -6.405 -2.015 1.00 73.50 79 LEU A C 1
ATOM 585 O O . LEU A 1 79 ? 4.972 -5.741 -1.149 1.00 73.50 79 LEU A O 1
ATOM 589 N N . CYS A 1 80 ? 3.625 -5.850 -2.945 1.00 73.12 80 CYS A N 1
ATOM 590 C CA . CYS A 1 80 ? 3.488 -4.402 -3.083 1.00 73.12 80 CYS A CA 1
ATOM 591 C C . CYS A 1 80 ? 2.214 -3.905 -2.387 1.00 73.12 80 CYS A C 1
ATOM 593 O O . CYS A 1 80 ? 2.278 -3.248 -1.352 1.00 73.12 80 CYS A O 1
ATOM 595 N N . PHE A 1 81 ? 1.039 -4.234 -2.924 1.00 75.75 81 PHE A N 1
ATOM 596 C CA . PHE A 1 81 ? -0.206 -3.561 -2.535 1.00 75.75 81 PHE A CA 1
ATOM 597 C C . PHE A 1 81 ? -0.765 -3.987 -1.172 1.00 75.75 81 PHE A C 1
ATOM 599 O O . PHE A 1 81 ? -1.296 -3.161 -0.446 1.00 75.75 81 PHE A O 1
ATOM 606 N N . GLY A 1 82 ? -0.638 -5.249 -0.784 1.00 76.12 82 GLY A N 1
ATOM 607 C CA . GLY A 1 82 ? -1.128 -5.752 0.497 1.00 76.12 82 GLY A CA 1
ATOM 608 C C . GLY A 1 82 ? -0.192 -5.424 1.659 1.00 76.12 82 GLY A C 1
ATOM 609 O O . GLY A 1 82 ? -0.643 -5.151 2.771 1.00 76.12 82 GLY A O 1
ATOM 610 N N . LEU A 1 83 ? 1.114 -5.373 1.398 1.00 79.56 83 LEU A N 1
ATOM 611 C CA . LEU A 1 83 ? 2.120 -5.086 2.419 1.00 79.56 83 LEU A CA 1
ATOM 612 C C . LEU A 1 83 ? 2.202 -3.582 2.749 1.00 79.56 83 LEU A C 1
ATOM 614 O O . LEU A 1 83 ? 2.441 -3.216 3.902 1.00 79.56 83 LEU A O 1
ATOM 618 N N . LEU A 1 84 ? 1.923 -2.707 1.772 1.00 82.19 84 LEU A N 1
ATOM 619 C CA . LEU A 1 84 ? 1.947 -1.243 1.914 1.00 82.19 84 LEU A CA 1
ATOM 620 C C . LEU A 1 84 ? 1.132 -0.702 3.109 1.00 82.19 84 LEU A C 1
ATOM 622 O O . LEU A 1 84 ? 1.709 -0.027 3.966 1.00 82.19 84 LEU A O 1
ATOM 626 N N . PRO A 1 85 ? -0.190 -0.955 3.210 1.00 78.50 85 PRO A N 1
ATOM 627 C CA . PRO A 1 85 ? -1.010 -0.408 4.289 1.00 78.50 85 PRO A CA 1
ATOM 628 C C . PRO A 1 85 ? -0.634 -0.996 5.654 1.00 78.50 85 PRO A C 1
ATOM 630 O O . PRO A 1 85 ? -0.735 -0.297 6.664 1.00 78.50 85 PRO A O 1
ATOM 633 N N . LEU A 1 86 ? -0.151 -2.243 5.691 1.00 80.44 86 LEU A N 1
ATOM 634 C CA . LEU A 1 86 ? 0.312 -2.899 6.914 1.00 80.44 86 LEU A CA 1
ATOM 635 C C . LEU A 1 86 ? 1.566 -2.207 7.470 1.00 80.44 86 LEU A C 1
ATOM 637 O O . LEU A 1 86 ? 1.624 -1.874 8.654 1.00 80.44 86 LEU A O 1
ATOM 641 N N . VAL A 1 87 ? 2.538 -1.931 6.595 1.00 81.12 87 VAL A N 1
ATOM 642 C CA . VAL A 1 87 ? 3.795 -1.242 6.925 1.00 81.12 87 VAL A CA 1
ATOM 643 C C . VAL A 1 87 ? 3.542 0.193 7.370 1.00 81.12 87 VAL A C 1
ATOM 645 O O . VAL A 1 87 ? 4.060 0.610 8.407 1.00 81.12 87 VAL A O 1
ATOM 648 N N . ILE A 1 88 ? 2.712 0.940 6.635 1.00 80.75 88 ILE A N 1
ATOM 649 C CA . ILE A 1 88 ? 2.378 2.326 6.994 1.00 80.75 88 ILE A CA 1
ATOM 650 C C . ILE A 1 88 ? 1.711 2.371 8.371 1.00 80.75 88 ILE A C 1
ATOM 652 O O . ILE A 1 88 ? 2.073 3.214 9.194 1.00 80.75 88 ILE A O 1
ATOM 656 N N . TYR A 1 89 ? 0.763 1.468 8.639 1.00 78.06 89 TYR A N 1
ATOM 657 C CA . TYR A 1 89 ? 0.075 1.411 9.927 1.00 78.06 89 TYR A CA 1
ATOM 658 C C . TYR A 1 89 ? 1.021 1.014 11.068 1.00 78.06 89 TYR A C 1
ATOM 660 O O . TYR A 1 89 ? 0.993 1.632 12.133 1.00 78.06 89 TYR A O 1
ATOM 668 N N . PHE A 1 90 ? 1.892 0.024 10.840 1.00 79.19 90 PHE A N 1
ATOM 669 C CA . PHE A 1 90 ? 2.884 -0.412 11.821 1.00 79.19 90 PHE A CA 1
ATOM 670 C C . PHE A 1 90 ? 3.835 0.725 12.204 1.00 79.19 90 PHE A C 1
ATOM 672 O O . PHE A 1 90 ? 3.953 1.064 13.382 1.00 79.19 90 PHE A O 1
ATOM 679 N N . PHE A 1 91 ? 4.467 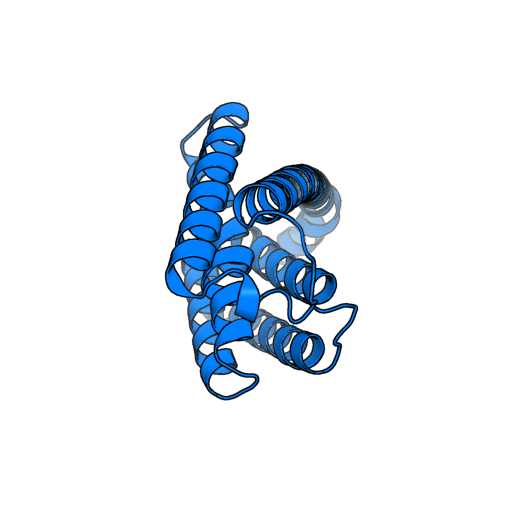1.368 11.220 1.00 78.81 91 PHE A N 1
ATOM 680 C CA . PHE A 1 91 ? 5.433 2.431 11.490 1.00 78.81 91 PHE A CA 1
ATOM 681 C C . PHE A 1 91 ? 4.785 3.668 12.098 1.00 78.81 91 PHE A C 1
ATOM 683 O O . PHE A 1 91 ? 5.334 4.229 13.043 1.00 78.81 91 PHE A O 1
ATOM 690 N N . ARG A 1 92 ? 3.577 4.044 11.675 1.00 76.19 92 ARG A N 1
ATOM 691 C CA . ARG A 1 92 ? 2.874 5.198 12.252 1.00 76.19 92 ARG A CA 1
ATOM 692 C C . ARG A 1 92 ? 2.619 5.066 13.757 1.00 76.19 92 ARG A C 1
ATOM 694 O O . ARG A 1 92 ? 2.505 6.079 14.440 1.00 76.19 92 ARG A O 1
ATOM 701 N N . ARG A 1 93 ? 2.549 3.839 14.283 1.00 72.56 93 ARG A N 1
ATOM 702 C CA . ARG A 1 93 ? 2.414 3.590 15.725 1.00 72.56 93 ARG A CA 1
ATOM 703 C C . ARG A 1 93 ? 3.712 3.836 16.506 1.00 72.56 93 ARG A C 1
ATOM 705 O O . ARG A 1 93 ? 3.643 4.102 17.702 1.00 72.56 93 ARG A O 1
ATOM 712 N N . HIS A 1 94 ? 4.870 3.739 15.855 1.00 75.19 94 HIS A N 1
ATOM 713 C CA . HIS A 1 94 ? 6.182 3.734 16.510 1.00 75.19 94 HIS A CA 1
ATOM 714 C C . HIS A 1 94 ? 7.077 4.928 16.147 1.00 75.19 94 HIS A C 1
ATOM 716 O O . HIS A 1 94 ? 8.000 5.232 16.898 1.00 75.19 94 HIS A O 1
ATOM 722 N N . VAL A 1 95 ? 6.834 5.607 15.022 1.00 81.50 95 VAL A N 1
ATOM 723 C CA . VAL A 1 95 ? 7.709 6.666 14.498 1.00 81.50 95 VAL A CA 1
ATOM 724 C C . VAL A 1 95 ? 6.939 7.874 13.974 1.00 81.50 95 VAL A C 1
ATOM 726 O O . VAL A 1 95 ? 5.747 7.821 13.678 1.00 81.50 95 VAL A O 1
ATOM 729 N N . SER A 1 96 ? 7.661 8.990 13.840 1.00 80.44 96 SER A N 1
ATOM 730 C CA . SER A 1 96 ? 7.135 10.236 13.288 1.00 80.44 96 SER A CA 1
ATOM 731 C C . SER A 1 96 ? 6.598 10.046 11.854 1.00 80.44 96 SER A C 1
ATOM 733 O O . SER A 1 96 ? 7.060 9.167 11.111 1.00 80.44 96 SER A O 1
ATOM 735 N N . PRO A 1 97 ? 5.631 10.875 11.417 1.00 77.19 97 PRO A N 1
ATOM 736 C CA . PRO A 1 97 ? 5.008 10.736 10.098 1.00 77.19 97 PRO A CA 1
ATOM 737 C C . PRO A 1 97 ? 6.005 10.913 8.944 1.00 77.19 97 PRO A C 1
ATOM 739 O O . PRO A 1 97 ? 5.871 10.264 7.908 1.00 77.19 97 PRO A O 1
ATOM 742 N N . LEU A 1 98 ? 7.031 11.752 9.128 1.00 80.56 98 LEU A N 1
ATOM 743 C CA . LEU A 1 98 ? 8.097 11.948 8.142 1.00 80.56 98 LEU A CA 1
ATOM 744 C C . LEU A 1 98 ? 8.963 10.696 7.992 1.00 80.56 98 LEU A C 1
ATOM 746 O O . LEU A 1 98 ? 9.249 10.273 6.872 1.00 80.56 98 LEU A O 1
ATOM 750 N N . MET A 1 99 ? 9.332 10.073 9.112 1.00 82.25 99 MET A N 1
ATOM 751 C CA . MET A 1 99 ? 10.182 8.885 9.105 1.00 82.25 99 MET A CA 1
ATOM 752 C C . MET A 1 99 ? 9.429 7.675 8.551 1.00 82.25 99 MET A C 1
ATOM 754 O O . MET A 1 99 ? 9.975 6.937 7.739 1.00 82.25 99 MET A O 1
ATOM 758 N N . THR A 1 100 ? 8.141 7.538 8.883 1.00 82.81 100 THR A N 1
ATOM 759 C CA . THR A 1 100 ? 7.257 6.514 8.301 1.00 82.81 100 THR A CA 1
ATOM 760 C C . THR A 1 100 ? 7.194 6.627 6.780 1.00 82.81 100 THR A C 1
ATOM 762 O O . THR A 1 100 ? 7.343 5.626 6.079 1.00 82.81 100 THR A O 1
ATOM 765 N N . ARG A 1 101 ? 7.017 7.848 6.255 1.00 82.31 101 ARG A N 1
ATOM 766 C CA . ARG A 1 101 ? 7.008 8.102 4.810 1.00 82.31 101 ARG A CA 1
ATOM 767 C C . ARG A 1 101 ? 8.327 7.664 4.175 1.00 82.31 101 ARG A C 1
ATOM 769 O O . ARG A 1 101 ? 8.310 6.889 3.223 1.00 82.31 101 ARG A O 1
ATOM 776 N N . LEU A 1 102 ? 9.453 8.129 4.714 1.00 84.44 102 LEU A N 1
ATOM 777 C CA . LEU A 1 102 ? 10.775 7.851 4.154 1.00 84.44 102 LEU A CA 1
ATOM 778 C C . LEU A 1 102 ? 11.091 6.351 4.170 1.00 84.44 102 LEU A C 1
ATOM 780 O O . LEU A 1 102 ? 11.510 5.798 3.157 1.00 84.44 102 LEU A O 1
ATOM 784 N N . LEU A 1 103 ? 10.793 5.677 5.279 1.00 85.38 103 LEU A N 1
ATOM 785 C CA . LEU A 1 103 ? 11.030 4.247 5.435 1.00 85.38 103 LEU A CA 1
ATOM 786 C C . LEU A 1 103 ? 10.136 3.407 4.514 1.00 85.38 103 LEU A C 1
ATOM 788 O O . LEU A 1 103 ? 10.607 2.443 3.918 1.00 85.38 103 LEU A O 1
ATOM 792 N N . THR A 1 104 ? 8.872 3.808 4.333 1.00 84.06 104 THR A N 1
ATOM 793 C CA . THR A 1 104 ? 7.956 3.146 3.389 1.00 84.06 104 THR A CA 1
ATOM 794 C C . THR A 1 104 ? 8.443 3.309 1.951 1.00 84.06 104 THR A C 1
ATOM 796 O O . THR A 1 104 ? 8.445 2.335 1.202 1.00 84.06 104 THR A O 1
ATOM 799 N N . HIS A 1 105 ? 8.899 4.506 1.562 1.00 85.69 105 HIS A N 1
ATOM 800 C CA . HIS A 1 105 ? 9.478 4.716 0.233 1.00 85.69 105 HIS A CA 1
ATOM 801 C C . HIS A 1 105 ? 10.715 3.845 0.021 1.00 85.69 105 HIS A C 1
ATOM 803 O O . HIS A 1 105 ? 10.761 3.111 -0.957 1.00 85.69 105 HIS A O 1
ATOM 809 N N . VAL A 1 106 ? 11.679 3.863 0.947 1.00 86.44 106 VAL A N 1
ATOM 810 C CA . VAL A 1 106 ? 12.910 3.063 0.825 1.00 86.44 106 VAL A CA 1
ATOM 811 C C . VAL A 1 106 ? 12.596 1.569 0.730 1.00 86.44 106 VAL A C 1
ATOM 813 O O . VAL A 1 106 ? 13.127 0.892 -0.151 1.00 86.44 106 VAL A O 1
ATOM 816 N N . LEU A 1 107 ? 11.702 1.061 1.585 1.00 86.75 107 LEU A N 1
ATOM 817 C CA . LEU A 1 107 ? 11.307 -0.346 1.578 1.00 86.75 107 LEU A CA 1
ATOM 818 C C . LEU A 1 107 ? 10.663 -0.742 0.244 1.00 86.75 107 LEU A C 1
ATOM 820 O O . LEU A 1 107 ? 11.046 -1.750 -0.344 1.00 86.75 107 LEU A O 1
ATOM 824 N N . MET A 1 108 ? 9.715 0.055 -0.254 1.00 84.19 108 MET A N 1
ATOM 825 C CA . MET A 1 108 ? 8.999 -0.253 -1.496 1.00 8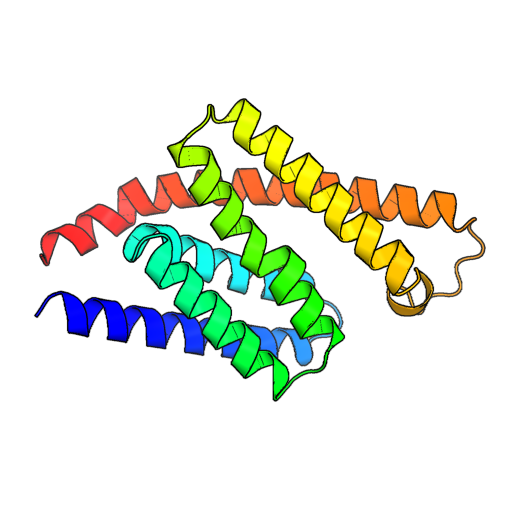4.19 108 MET A CA 1
ATOM 826 C C . MET A 1 108 ? 9.892 -0.132 -2.728 1.00 84.19 108 MET A C 1
ATOM 828 O O . MET A 1 108 ? 9.837 -0.991 -3.606 1.00 84.19 108 MET A O 1
ATOM 832 N N . THR A 1 109 ? 10.756 0.883 -2.780 1.00 85.31 109 THR A N 1
ATOM 833 C CA . THR A 1 109 ? 11.732 1.039 -3.863 1.00 85.31 109 THR A CA 1
ATOM 834 C C . THR A 1 109 ? 12.704 -0.142 -3.886 1.00 85.31 109 THR A C 1
ATOM 836 O O . THR A 1 109 ? 12.933 -0.712 -4.950 1.00 85.31 109 THR A O 1
ATOM 839 N N . GLY A 1 110 ? 13.216 -0.570 -2.726 1.00 86.25 110 GLY A N 1
ATOM 840 C CA . GLY A 1 110 ? 14.086 -1.748 -2.628 1.00 86.25 110 GLY A CA 1
ATOM 841 C C . GLY A 1 110 ? 13.388 -3.044 -3.047 1.00 86.25 110 GLY A C 1
ATOM 842 O O . GLY A 1 110 ? 13.971 -3.870 -3.746 1.00 86.25 110 GLY A O 1
ATOM 843 N N . LEU A 1 111 ? 12.117 -3.200 -2.680 1.00 83.88 111 LEU A N 1
ATOM 844 C CA . LEU A 1 111 ? 11.322 -4.381 -2.999 1.00 83.88 111 LEU A CA 1
ATOM 845 C C . LEU A 1 111 ? 11.003 -4.478 -4.497 1.00 83.88 111 LEU A C 1
ATOM 847 O O . LEU A 1 111 ? 11.189 -5.537 -5.091 1.00 83.88 111 LEU A O 1
ATOM 851 N N . VAL A 1 112 ? 10.604 -3.376 -5.139 1.00 80.12 112 VAL A N 1
ATOM 852 C CA . VAL A 1 112 ? 10.394 -3.348 -6.597 1.00 80.12 112 VAL A CA 1
ATOM 853 C C . VAL A 1 112 ? 11.705 -3.531 -7.351 1.00 80.12 112 VAL A C 1
ATOM 855 O O . VAL A 1 112 ? 11.733 -4.264 -8.336 1.00 80.12 112 VAL A O 1
ATOM 858 N N . PHE A 1 113 ? 12.801 -2.941 -6.874 1.00 83.19 113 PHE A N 1
ATOM 859 C CA . PHE A 1 113 ? 14.119 -3.174 -7.456 1.00 83.19 113 PHE A CA 1
ATOM 860 C C . PHE A 1 113 ? 14.496 -4.662 -7.424 1.00 83.19 113 PHE A C 1
ATOM 862 O O . PHE A 1 113 ? 14.929 -5.212 -8.433 1.00 83.19 113 PHE A O 1
ATOM 869 N N . LEU A 1 114 ? 14.254 -5.341 -6.301 1.00 82.69 114 LEU A N 1
ATOM 870 C CA . LEU A 1 114 ? 14.489 -6.777 -6.158 1.00 82.69 114 LEU A CA 1
ATOM 871 C C . LEU A 1 114 ? 13.593 -7.605 -7.094 1.00 82.69 114 LEU A C 1
ATOM 873 O O . LEU A 1 114 ? 14.083 -8.542 -7.719 1.00 82.69 114 LEU A O 1
ATOM 877 N N . ILE A 1 115 ? 12.318 -7.233 -7.257 1.00 76.62 115 ILE A N 1
ATOM 878 C CA . ILE A 1 115 ? 11.404 -7.871 -8.222 1.00 76.62 115 ILE A CA 1
ATOM 879 C C . ILE A 1 115 ? 11.929 -7.718 -9.655 1.00 76.62 115 ILE A C 1
ATOM 881 O O . ILE A 1 115 ? 11.933 -8.694 -10.402 1.00 76.62 115 ILE A O 1
ATOM 885 N N . ILE A 1 116 ? 12.389 -6.523 -10.035 1.00 76.38 116 ILE A N 1
ATOM 886 C CA . ILE A 1 116 ? 12.952 -6.264 -11.368 1.00 76.38 116 ILE A CA 1
ATOM 887 C C . ILE A 1 116 ? 14.198 -7.127 -11.600 1.00 76.38 116 ILE A C 1
ATOM 889 O O . ILE A 1 116 ? 14.336 -7.706 -12.675 1.00 76.38 116 ILE A O 1
ATOM 893 N N . GLN A 1 117 ? 15.064 -7.271 -10.594 1.00 75.88 117 GLN A N 1
ATOM 894 C CA . GLN A 1 117 ? 16.264 -8.108 -10.694 1.00 75.88 117 GLN A CA 1
ATOM 895 C C . GLN A 1 117 ? 15.954 -9.612 -10.755 1.00 75.88 117 GLN A C 1
ATOM 897 O O . GLN A 1 117 ? 16.683 -10.354 -11.406 1.00 75.88 117 GLN A O 1
ATOM 902 N N . LEU A 1 118 ? 14.884 -10.073 -10.099 1.00 73.44 118 LEU A N 1
ATOM 903 C CA . LEU A 1 118 ? 14.480 -11.486 -10.091 1.00 73.44 118 LEU A CA 1
ATOM 904 C C . LEU A 1 118 ? 13.689 -11.910 -11.334 1.00 73.44 118 LEU A C 1
ATOM 906 O O . LEU A 1 118 ? 13.883 -13.021 -11.819 1.00 73.44 118 LEU A O 1
ATOM 910 N N . LEU A 1 119 ? 12.772 -11.067 -11.817 1.00 70.38 119 LEU A N 1
ATOM 911 C CA . LEU A 1 119 ? 11.862 -11.399 -12.924 1.00 70.38 119 LEU A CA 1
ATOM 912 C C . LEU A 1 119 ? 12.328 -10.861 -14.283 1.00 70.38 119 LEU A C 1
ATOM 914 O O . LEU A 1 119 ? 11.852 -11.330 -15.316 1.00 70.38 119 LEU A O 1
ATOM 918 N N . GLY A 1 120 ? 13.239 -9.887 -14.291 1.00 66.56 120 GLY A N 1
ATOM 919 C CA . GLY A 1 120 ? 13.624 -9.157 -15.494 1.00 66.56 120 GLY A CA 1
ATOM 920 C C . GLY A 1 120 ? 12.568 -8.131 -15.924 1.00 66.56 120 GLY A C 1
ATOM 921 O O . GLY A 1 120 ? 11.364 -8.285 -15.702 1.00 66.56 120 GLY A O 1
ATOM 922 N N . ILE A 1 121 ? 13.023 -7.053 -16.565 1.00 63.28 121 ILE A N 1
ATOM 923 C CA . ILE A 1 121 ? 12.157 -5.974 -17.081 1.00 63.28 121 ILE A CA 1
ATOM 924 C C . ILE A 1 121 ? 11.241 -6.512 -18.194 1.00 63.28 121 ILE A C 1
ATOM 926 O O . ILE A 1 121 ? 10.093 -6.090 -18.335 1.00 63.28 121 ILE A O 1
ATOM 930 N N . ASP A 1 122 ? 11.740 -7.498 -18.931 1.00 56.97 122 ASP A N 1
ATOM 931 C CA . ASP A 1 122 ? 11.171 -8.106 -20.133 1.00 56.97 122 ASP A CA 1
ATOM 932 C C . ASP A 1 122 ? 9.828 -8.809 -19.860 1.00 56.97 122 ASP A C 1
ATOM 934 O O . ASP A 1 122 ? 8.943 -8.848 -20.717 1.00 56.97 122 ASP A O 1
ATOM 938 N N . GLN A 1 123 ? 9.639 -9.335 -18.644 1.00 59.03 123 GLN A N 1
ATOM 939 C CA . GLN A 1 123 ? 8.373 -9.948 -18.228 1.00 59.03 123 GLN A CA 1
ATOM 940 C C . GLN A 1 123 ? 7.330 -8.913 -17.783 1.00 59.03 123 GLN A C 1
ATOM 942 O O . GLN A 1 123 ? 6.128 -9.166 -17.891 1.00 59.03 123 GLN A O 1
ATOM 947 N N . LEU A 1 124 ? 7.776 -7.750 -17.294 1.00 56.47 124 LEU A N 1
ATOM 948 C CA . LEU A 1 124 ? 6.909 -6.658 -16.838 1.00 56.47 124 LEU A CA 1
ATOM 9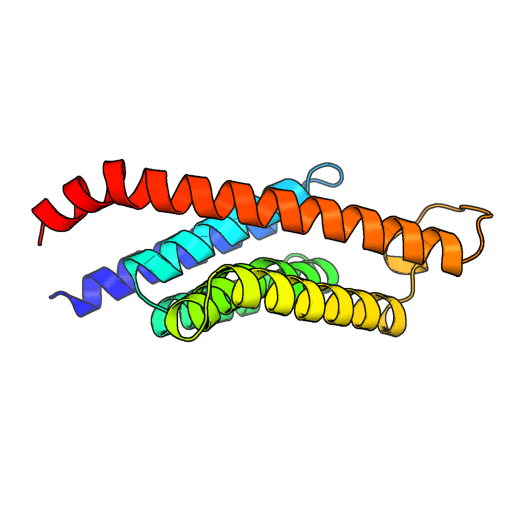49 C C . LEU A 1 124 ? 6.445 -5.775 -18.003 1.00 56.47 124 LEU A C 1
ATOM 951 O O . LEU A 1 124 ? 5.292 -5.343 -18.024 1.00 56.47 124 LEU A O 1
ATOM 955 N N . PHE A 1 125 ? 7.312 -5.554 -18.991 1.00 57.62 125 PHE A N 1
ATOM 956 C CA . PHE A 1 125 ? 7.015 -4.817 -20.213 1.00 57.62 125 PHE A CA 1
ATOM 957 C C . PHE A 1 125 ? 7.255 -5.719 -21.426 1.00 57.62 125 PHE A C 1
ATOM 959 O O . PHE A 1 125 ? 8.347 -5.757 -21.982 1.00 57.62 125 PHE A O 1
ATOM 966 N N . LYS A 1 126 ? 6.197 -6.389 -21.905 1.00 54.06 126 LYS A N 1
ATOM 967 C CA . LYS A 1 126 ? 6.145 -6.994 -23.254 1.00 54.06 126 LYS A CA 1
ATOM 968 C C . LYS A 1 126 ? 6.107 -5.911 -24.350 1.00 54.06 126 LYS A C 1
ATOM 970 O O . LYS A 1 126 ? 5.216 -5.901 -25.196 1.00 54.06 126 LYS A O 1
ATOM 975 N N . GLY A 1 127 ? 7.014 -4.944 -24.293 1.00 50.94 127 GLY A N 1
ATOM 976 C CA . GLY A 1 127 ? 7.145 -3.858 -25.254 1.00 50.94 127 GLY A CA 1
ATOM 977 C C . GLY A 1 127 ? 8.596 -3.769 -25.693 1.00 50.94 127 GLY A C 1
ATOM 978 O O . GLY A 1 127 ? 9.468 -3.528 -24.864 1.00 50.94 127 GLY A O 1
ATOM 979 N N . ASN A 1 128 ? 8.846 -3.967 -26.987 1.00 45.06 128 ASN A N 1
ATOM 980 C CA . ASN A 1 128 ? 10.162 -3.821 -27.605 1.00 45.06 128 ASN A CA 1
ATOM 981 C C . ASN A 1 128 ? 10.593 -2.346 -27.560 1.00 45.06 128 ASN A C 1
ATOM 983 O O . ASN A 1 128 ? 10.440 -1.619 -28.541 1.00 45.06 128 ASN A O 1
ATOM 987 N N . PHE A 1 129 ? 11.093 -1.879 -26.420 1.00 54.38 129 PHE A N 1
ATOM 988 C CA . PHE A 1 129 ? 11.695 -0.558 -26.310 1.00 54.38 129 PHE A CA 1
ATOM 989 C C . PHE A 1 129 ? 13.213 -0.682 -26.499 1.00 54.38 129 PHE A C 1
ATOM 991 O O . PHE A 1 129 ? 13.855 -1.391 -25.731 1.00 54.38 129 PHE A O 1
ATOM 998 N N . PRO A 1 130 ? 13.819 0.026 -27.469 1.00 54.16 130 PRO A N 1
ATOM 999 C CA . PRO A 1 130 ? 15.265 0.005 -27.711 1.00 54.16 130 PRO A CA 1
ATOM 1000 C C . PRO A 1 130 ? 16.057 0.858 -26.697 1.00 54.16 130 PRO A C 1
ATOM 1002 O O . PRO A 1 130 ? 17.185 1.263 -26.964 1.00 54.16 130 PRO A O 1
ATOM 1005 N N . ALA A 1 131 ? 15.459 1.189 -25.549 1.00 54.91 131 ALA A N 1
ATOM 1006 C CA . ALA A 1 131 ? 16.104 1.970 -24.502 1.00 54.91 131 ALA A CA 1
ATOM 1007 C C . ALA A 1 131 ? 16.973 1.055 -23.632 1.00 54.91 131 ALA A C 1
ATOM 1009 O O . ALA A 1 131 ? 16.614 -0.091 -23.377 1.00 54.91 131 ALA A O 1
ATOM 1010 N N . SER A 1 132 ? 18.108 1.562 -23.146 1.00 66.25 132 SER A N 1
ATOM 1011 C CA . SER A 1 132 ? 18.957 0.797 -22.233 1.00 66.25 132 SER A CA 1
ATOM 1012 C C . SER A 1 132 ? 18.151 0.342 -21.007 1.00 66.25 132 SER A C 1
ATOM 1014 O O . SER A 1 132 ? 17.386 1.123 -20.433 1.00 66.25 132 SER A O 1
ATOM 1016 N N . ASN A 1 133 ? 18.335 -0.914 -20.579 1.00 70.69 133 ASN A N 1
ATOM 1017 C CA . ASN A 1 133 ? 17.636 -1.503 -19.424 1.00 70.69 133 ASN A CA 1
ATOM 1018 C C . ASN A 1 133 ? 17.698 -0.602 -18.173 1.00 70.69 133 ASN A C 1
ATOM 1020 O O . ASN A 1 133 ? 16.757 -0.551 -17.382 1.00 70.69 133 ASN A O 1
ATOM 1024 N N . LEU A 1 134 ? 18.782 0.167 -18.022 1.00 69.75 134 LEU A N 1
ATOM 1025 C CA . LEU A 1 134 ? 18.965 1.140 -16.946 1.00 69.75 134 LEU A CA 1
ATOM 1026 C C . LEU A 1 134 ? 17.991 2.325 -17.023 1.00 69.75 134 LEU A C 1
ATOM 1028 O O . LEU A 1 134 ? 17.426 2.699 -15.998 1.00 69.75 134 LEU A O 1
ATOM 1032 N N . VAL A 1 135 ? 17.761 2.901 -18.208 1.00 79.06 135 VAL A N 1
ATOM 1033 C CA . VAL A 1 135 ? 16.850 4.048 -18.377 1.00 79.06 135 VAL A CA 1
ATOM 1034 C C . VAL A 1 135 ? 15.403 3.627 -18.131 1.00 79.06 135 VAL A C 1
ATOM 1036 O O . VAL A 1 135 ? 14.680 4.327 -17.425 1.00 79.06 135 VAL A O 1
ATOM 1039 N N . LEU A 1 136 ? 14.993 2.460 -18.638 1.00 76.75 136 LEU A N 1
ATOM 1040 C CA . LEU A 1 136 ? 13.668 1.890 -18.363 1.00 76.75 136 LEU A CA 1
ATOM 1041 C C . LEU A 1 136 ? 13.467 1.613 -16.870 1.00 76.75 136 LEU A C 1
ATOM 1043 O O . LEU A 1 136 ? 12.446 2.003 -16.308 1.00 76.75 136 LEU A O 1
ATOM 1047 N N . THR A 1 137 ? 14.457 1.008 -16.209 1.00 75.50 137 THR A N 1
ATOM 1048 C CA . THR A 1 137 ? 14.400 0.760 -14.759 1.00 75.50 137 THR A CA 1
ATOM 1049 C C . THR A 1 137 ? 14.285 2.068 -13.983 1.00 75.50 137 THR A C 1
ATOM 1051 O O . THR A 1 137 ? 13.415 2.197 -13.124 1.00 75.50 137 THR A O 1
ATOM 1054 N N . ALA A 1 138 ? 15.112 3.066 -14.305 1.00 82.31 138 ALA A N 1
ATOM 1055 C CA . ALA A 1 138 ? 15.068 4.372 -13.654 1.00 82.31 138 ALA A CA 1
ATOM 1056 C C . ALA A 1 138 ? 13.708 5.060 -13.849 1.00 82.31 138 ALA A C 1
ATOM 1058 O O . ALA A 1 138 ? 13.140 5.571 -12.885 1.00 82.31 138 ALA A O 1
ATOM 1059 N N . LEU A 1 139 ? 13.146 5.014 -15.061 1.00 84.50 139 LEU A N 1
ATOM 1060 C CA . LEU A 1 139 ? 11.821 5.560 -15.358 1.00 84.50 139 LEU A CA 1
ATOM 1061 C C . LEU A 1 139 ? 10.729 4.886 -14.512 1.00 84.50 139 LEU A C 1
ATOM 1063 O O . LEU A 1 139 ? 9.907 5.577 -13.910 1.00 84.50 139 LEU A O 1
ATOM 1067 N N . VAL A 1 140 ? 10.737 3.551 -14.435 1.00 81.38 140 VAL A N 1
ATOM 1068 C CA . VAL A 1 140 ? 9.775 2.780 -13.631 1.00 81.38 140 VAL A CA 1
ATOM 1069 C C . VAL A 1 140 ? 9.903 3.124 -12.149 1.00 81.38 140 VAL A C 1
ATOM 1071 O O . VAL A 1 140 ? 8.887 3.332 -11.487 1.00 81.38 140 VAL A O 1
ATOM 1074 N N . LEU A 1 141 ? 11.127 3.242 -11.628 1.00 83.31 141 LEU A N 1
ATOM 1075 C CA . LEU A 1 141 ? 11.358 3.625 -10.235 1.00 83.31 141 LEU A CA 1
ATOM 1076 C C . LEU A 1 141 ? 10.858 5.045 -9.942 1.00 83.31 141 LEU A C 1
ATOM 1078 O O . LEU A 1 141 ? 10.204 5.255 -8.923 1.00 83.31 141 LEU A O 1
ATOM 1082 N N . VAL A 1 142 ? 11.096 6.007 -10.837 1.00 86.56 142 VAL A N 1
ATOM 1083 C CA . VAL A 1 142 ? 10.588 7.382 -10.685 1.00 86.56 142 VAL A CA 1
ATOM 1084 C C . VAL A 1 142 ? 9.057 7.410 -10.729 1.00 86.56 142 VAL A C 1
ATOM 1086 O O . VAL A 1 142 ? 8.428 8.045 -9.879 1.00 86.56 142 VAL A O 1
ATOM 1089 N N . ALA A 1 143 ? 8.442 6.689 -11.669 1.00 85.50 143 ALA A N 1
ATOM 1090 C CA . ALA A 1 143 ? 6.987 6.578 -11.763 1.00 85.50 143 ALA A CA 1
ATOM 1091 C C . ALA A 1 143 ? 6.383 5.934 -10.504 1.00 85.50 143 ALA A C 1
ATOM 1093 O O . ALA A 1 143 ? 5.387 6.427 -9.970 1.00 85.50 143 ALA A O 1
ATOM 1094 N N . LEU A 1 144 ? 7.017 4.881 -9.981 1.00 83.38 144 LEU A N 1
ATOM 1095 C CA . LEU A 1 144 ? 6.635 4.247 -8.722 1.00 83.38 144 LEU A CA 1
ATOM 1096 C C . LEU A 1 144 ? 6.760 5.220 -7.542 1.00 83.38 144 LEU A C 1
ATOM 1098 O O . LEU A 1 144 ? 5.871 5.269 -6.695 1.00 83.38 144 LEU A O 1
ATOM 1102 N N . GLN A 1 145 ? 7.831 6.014 -7.484 1.00 85.69 145 GLN A N 1
ATOM 1103 C CA . GLN A 1 145 ? 8.047 7.000 -6.424 1.00 85.69 145 GLN A CA 1
ATOM 1104 C C . GLN A 1 145 ? 6.903 8.025 -6.381 1.00 85.69 145 GLN A C 1
ATOM 1106 O O . GLN A 1 145 ? 6.356 8.304 -5.309 1.00 85.69 145 GLN A O 1
ATOM 1111 N N . LEU A 1 146 ? 6.511 8.541 -7.552 1.00 86.62 146 LEU A N 1
ATOM 1112 C CA . LEU A 1 146 ? 5.372 9.448 -7.705 1.00 86.62 146 LEU A CA 1
ATOM 1113 C C . LEU A 1 146 ? 4.065 8.773 -7.287 1.00 86.62 146 LEU A C 1
ATOM 1115 O O . LEU A 1 146 ? 3.280 9.347 -6.532 1.00 86.62 146 LEU A O 1
ATOM 1119 N N . PHE A 1 147 ? 3.853 7.536 -7.725 1.00 85.25 147 PHE A N 1
ATOM 1120 C CA . PHE A 1 147 ? 2.672 6.763 -7.371 1.00 85.25 147 PHE A CA 1
ATOM 1121 C C . PHE A 1 147 ? 2.551 6.537 -5.859 1.00 85.25 147 PHE A C 1
ATOM 1123 O O . PHE A 1 147 ? 1.489 6.772 -5.287 1.00 85.25 147 PHE A O 1
ATOM 1130 N N . LEU A 1 148 ? 3.640 6.151 -5.189 1.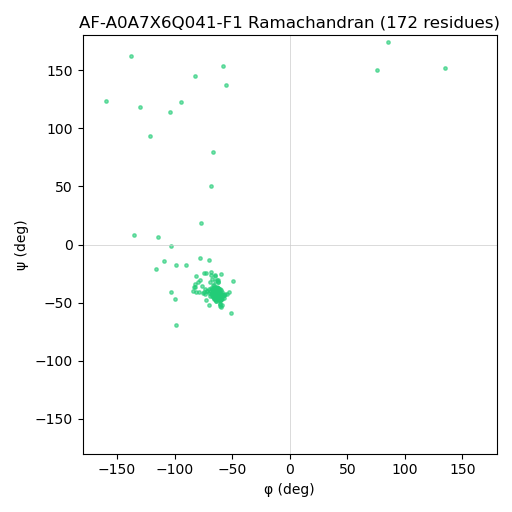00 82.81 148 LEU A N 1
ATOM 1131 C CA . LEU A 1 148 ? 3.684 5.980 -3.735 1.00 82.81 148 LEU A CA 1
ATOM 1132 C C . LEU A 1 148 ? 3.393 7.287 -3.000 1.00 82.81 148 LEU A C 1
ATOM 1134 O O . LEU A 1 148 ? 2.710 7.275 -1.977 1.00 82.81 148 LEU A O 1
ATOM 1138 N N . PHE A 1 149 ? 3.886 8.411 -3.520 1.00 83.88 149 PHE A N 1
ATOM 1139 C CA . PHE A 1 149 ? 3.628 9.720 -2.934 1.00 83.88 149 PHE A CA 1
ATOM 1140 C C . PHE A 1 149 ? 2.136 10.073 -2.994 1.00 83.88 149 PHE A C 1
ATOM 1142 O O . PHE A 1 149 ? 1.540 10.424 -1.971 1.00 83.88 149 PHE A O 1
ATOM 1149 N N . VAL A 1 150 ? 1.516 9.909 -4.167 1.00 85.88 150 VAL A N 1
ATOM 1150 C CA . VAL A 1 150 ? 0.071 10.111 -4.354 1.00 85.88 150 VAL A CA 1
ATOM 1151 C C . VAL A 1 150 ? -0.727 9.142 -3.485 1.00 85.88 150 VAL A C 1
ATOM 1153 O O . VAL A 1 150 ? -1.665 9.561 -2.811 1.00 85.88 150 VAL A O 1
ATOM 1156 N N . TYR A 1 151 ? -0.328 7.869 -3.433 1.00 83.69 151 TYR A N 1
ATOM 1157 C CA . TYR A 1 151 ? -0.977 6.854 -2.608 1.00 83.69 151 TYR A CA 1
ATOM 1158 C C . TYR A 1 151 ? -0.921 7.209 -1.119 1.00 83.69 151 TYR A C 1
ATOM 1160 O O . TYR A 1 151 ? -1.944 7.169 -0.441 1.00 83.69 151 TYR A O 1
ATOM 1168 N N . TYR A 1 152 ? 0.246 7.605 -0.603 1.00 81.62 152 TYR A N 1
ATOM 1169 C CA . TYR A 1 152 ? 0.399 8.006 0.796 1.00 81.62 152 TYR A CA 1
ATOM 1170 C C . TYR A 1 152 ? -0.481 9.216 1.126 1.00 81.62 152 TYR A C 1
ATOM 1172 O O . TYR A 1 152 ? -1.119 9.256 2.179 1.00 81.62 152 TYR A O 1
ATOM 1180 N N . TYR A 1 153 ? -0.540 10.195 0.219 1.00 83.75 153 TYR A N 1
ATOM 1181 C CA . TYR A 1 153 ? -1.376 11.381 0.380 1.00 83.75 153 TYR A CA 1
ATOM 1182 C C . TYR A 1 153 ? -2.873 11.045 0.365 1.00 83.75 153 TYR A C 1
ATOM 1184 O O . TYR A 1 153 ? -3.615 11.499 1.241 1.00 83.75 153 TYR A O 1
ATOM 1192 N N . ALA A 1 154 ? -3.303 10.214 -0.589 1.00 83.25 154 ALA A N 1
ATOM 1193 C CA . ALA A 1 154 ? -4.675 9.732 -0.699 1.00 83.25 154 ALA A CA 1
ATOM 1194 C C . ALA A 1 154 ? -5.079 8.920 0.535 1.00 83.25 154 ALA A C 1
ATOM 1196 O O . ALA A 1 154 ? -6.160 9.130 1.083 1.00 83.25 154 ALA A O 1
ATOM 1197 N N . LEU A 1 155 ? -4.187 8.051 1.019 1.00 80.31 155 LEU A N 1
ATOM 1198 C CA . LEU A 1 155 ? -4.397 7.287 2.238 1.00 80.3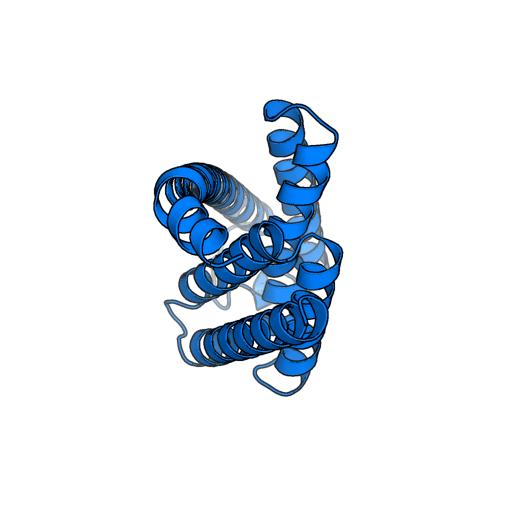1 155 LEU A CA 1
ATOM 1199 C C . LEU A 1 155 ? -4.575 8.229 3.428 1.00 80.31 155 LEU A C 1
ATOM 1201 O O . LEU A 1 155 ? -5.584 8.140 4.108 1.00 80.31 155 LEU A O 1
ATOM 1205 N N . GLN A 1 156 ? -3.668 9.186 3.640 1.00 80.12 156 GLN A N 1
ATOM 1206 C CA . GLN A 1 156 ? -3.776 10.142 4.746 1.00 80.12 156 GLN A CA 1
ATOM 1207 C C . GLN A 1 156 ? -5.094 10.936 4.710 1.00 80.12 156 GLN A C 1
ATOM 1209 O O . GLN A 1 156 ? -5.743 11.088 5.745 1.00 80.12 156 GLN A O 1
ATOM 1214 N N . HIS A 1 157 ? -5.515 11.408 3.532 1.00 81.44 157 HIS A N 1
ATOM 1215 C CA . HIS A 1 157 ? -6.810 12.076 3.367 1.00 81.44 157 HIS A CA 1
ATOM 1216 C C . HIS A 1 157 ? -7.975 11.155 3.705 1.00 81.44 157 HIS A C 1
ATOM 1218 O O . HIS A 1 157 ? -8.914 11.561 4.391 1.00 81.44 157 HIS A O 1
ATOM 1224 N N . PHE A 1 158 ? -7.903 9.909 3.253 1.00 79.69 158 PHE A N 1
ATOM 1225 C CA . PHE A 1 158 ? -8.926 8.930 3.544 1.00 79.69 158 PHE A CA 1
ATOM 1226 C C . PHE A 1 158 ? -8.997 8.571 5.023 1.00 79.69 158 PHE A C 1
ATOM 1228 O O . PHE A 1 158 ? -10.095 8.491 5.552 1.00 79.69 158 PHE A O 1
ATOM 1235 N N . GLU A 1 159 ? -7.873 8.415 5.719 1.00 75.56 159 GLU A N 1
ATOM 1236 C CA . GLU A 1 159 ? -7.872 8.146 7.160 1.00 75.56 159 GLU A CA 1
ATOM 1237 C C . GLU A 1 159 ? -8.538 9.286 7.943 1.00 75.56 159 GLU A C 1
ATOM 1239 O O . GLU A 1 159 ? -9.331 9.049 8.859 1.00 75.56 159 GLU A O 1
ATOM 1244 N N . VAL A 1 160 ? -8.254 10.537 7.569 1.00 78.81 160 VAL A N 1
ATOM 1245 C CA . VAL A 1 160 ? -8.897 11.716 8.166 1.00 78.81 160 VAL A CA 1
ATOM 1246 C C . VAL A 1 160 ? -10.393 11.722 7.853 1.00 78.81 160 VAL A C 1
ATOM 1248 O O . VAL A 1 160 ? -11.209 11.866 8.760 1.00 78.81 160 VAL A O 1
ATOM 1251 N N . PHE A 1 161 ? -10.775 11.488 6.598 1.00 79.25 161 PHE A N 1
ATOM 1252 C CA . PHE A 1 161 ? -12.180 11.405 6.200 1.00 79.25 161 PHE A CA 1
ATOM 1253 C C . PHE A 1 161 ? -12.926 10.284 6.941 1.00 79.25 161 PHE A C 1
ATOM 1255 O O . PHE A 1 161 ? -14.005 10.504 7.492 1.00 79.25 161 PHE A O 1
ATOM 1262 N N . TYR A 1 162 ? -12.332 9.095 7.004 1.00 74.81 162 TYR A N 1
ATOM 1263 C CA . TYR A 1 162 ? -12.890 7.913 7.647 1.00 74.81 162 TYR A CA 1
ATOM 1264 C C . TYR A 1 162 ? -13.061 8.130 9.153 1.00 74.81 162 TYR A C 1
ATOM 1266 O O . TYR A 1 162 ? -14.141 7.897 9.701 1.00 74.81 162 TYR A O 1
ATOM 1274 N N . SER A 1 163 ? -12.032 8.657 9.821 1.00 72.38 163 SER A N 1
ATOM 1275 C CA . SER A 1 163 ? -12.075 8.942 11.260 1.00 72.38 163 SER A CA 1
ATOM 1276 C C . SER A 1 163 ? -13.086 10.031 11.630 1.00 72.38 163 SER A C 1
ATOM 1278 O O . SER A 1 163 ? -13.751 9.913 12.659 1.00 72.38 163 SER A O 1
ATOM 1280 N N . GLN A 1 164 ? -13.251 11.059 10.794 1.00 75.31 164 GLN A N 1
ATOM 1281 C CA . GLN A 1 164 ? -14.165 12.169 11.069 1.00 75.31 164 GLN A CA 1
ATOM 1282 C C . GLN A 1 164 ? -15.621 11.867 10.703 1.00 75.31 164 GLN A C 1
ATOM 1284 O O . GLN A 1 164 ? -16.529 12.331 11.391 1.00 75.31 164 GLN A O 1
ATOM 1289 N N . ARG A 1 165 ? -15.871 11.129 9.616 1.00 75.62 165 ARG A N 1
ATOM 1290 C CA . ARG A 1 165 ? -17.233 10.911 9.097 1.00 75.62 165 ARG A CA 1
ATOM 1291 C C . ARG A 1 165 ? -17.800 9.539 9.430 1.00 75.62 165 ARG A C 1
ATOM 1293 O O . ARG A 1 165 ? -18.980 9.452 9.756 1.00 75.62 165 ARG A O 1
ATOM 1300 N N . ILE A 1 166 ? -16.993 8.484 9.349 1.00 71.94 166 ILE A N 1
ATOM 1301 C CA . ILE A 1 166 ? -17.481 7.096 9.372 1.00 71.94 166 ILE A CA 1
ATOM 1302 C C . ILE A 1 166 ? -17.327 6.484 10.768 1.00 71.94 166 ILE A C 1
ATOM 1304 O O . ILE A 1 166 ? -18.291 5.951 11.322 1.00 71.94 166 ILE A O 1
ATOM 1308 N N . SER A 1 167 ? -16.158 6.648 11.392 1.00 67.12 167 SER A N 1
ATOM 1309 C CA . SER A 1 167 ? -15.879 6.147 12.747 1.00 67.12 167 SER A CA 1
ATOM 1310 C C . SER A 1 167 ? -16.917 6.582 13.804 1.00 67.12 167 SER A C 1
ATOM 1312 O O . SER A 1 167 ? -17.315 5.732 14.600 1.00 67.12 167 SER A O 1
ATOM 1314 N N . PRO A 1 168 ? -17.437 7.831 13.834 1.00 67.88 168 PRO A N 1
ATOM 1315 C CA . PRO A 1 168 ? -18.426 8.240 14.837 1.00 67.88 168 PRO A CA 1
ATOM 1316 C C . PRO A 1 168 ? -19.788 7.564 14.680 1.00 67.88 168 PRO A C 1
ATOM 1318 O O . PRO A 1 168 ? -20.551 7.516 15.639 1.00 67.88 168 PRO A O 1
ATOM 1321 N N . TRP A 1 169 ? -20.129 7.090 13.482 1.00 67.56 169 TRP A N 1
ATOM 1322 C CA . TRP A 1 169 ? -21.366 6.342 13.244 1.00 67.56 169 TRP A CA 1
ATOM 1323 C C . TRP A 1 169 ? -21.214 4.874 13.624 1.00 67.56 169 TRP A C 1
ATOM 1325 O O . TRP A 1 169 ? -22.159 4.267 14.125 1.00 67.56 169 TRP A O 1
ATOM 1335 N N . LEU A 1 170 ? -20.019 4.319 13.430 1.00 64.88 170 LEU A N 1
ATOM 1336 C CA . LEU A 1 170 ? -19.731 2.934 13.767 1.00 64.88 170 LEU A CA 1
ATOM 1337 C C . LEU A 1 170 ? -19.561 2.731 15.279 1.00 64.88 170 LEU A C 1
ATOM 1339 O O . LEU A 1 170 ? -20.143 1.801 15.826 1.00 64.88 170 LEU A O 1
ATOM 1343 N N . ARG A 1 171 ? -18.864 3.653 15.960 1.00 61.69 171 ARG A N 1
ATOM 1344 C CA . ARG A 1 171 ? -18.679 3.638 17.424 1.00 61.69 171 ARG A CA 1
ATOM 1345 C C . ARG A 1 171 ? -19.937 3.951 18.233 1.00 61.69 171 ARG A C 1
ATOM 1347 O O . ARG A 1 171 ? -19.929 3.740 19.432 1.00 61.69 171 ARG A O 1
ATOM 1354 N N . ARG A 1 172 ? -21.003 4.466 17.610 1.00 56.81 172 ARG A N 1
ATOM 1355 C CA . ARG A 1 172 ? -22.303 4.682 18.276 1.00 56.81 172 ARG A CA 1
ATOM 1356 C C . ARG A 1 172 ? -23.129 3.402 18.435 1.00 56.81 172 ARG A C 1
ATOM 1358 O O . ARG A 1 172 ? -24.168 3.451 19.082 1.00 56.81 172 ARG A O 1
ATOM 1365 N N . ARG A 1 173 ? -22.735 2.303 17.781 1.00 51.91 173 ARG A N 1
ATOM 1366 C CA . ARG A 1 173 ? -23.432 1.007 17.852 1.00 51.91 173 ARG A CA 1
ATOM 1367 C C . ARG A 1 173 ? -22.737 -0.016 18.758 1.00 51.91 173 ARG A C 1
ATOM 1369 O O . ARG A 1 173 ? -23.268 -1.115 18.891 1.00 51.91 173 ARG A O 1
ATOM 1376 N N . ASP A 1 174 ? -21.599 0.351 19.344 1.00 48.31 174 ASP A N 1
ATOM 1377 C CA . ASP A 1 174 ? -20.937 -0.377 20.432 1.00 48.31 174 ASP A CA 1
ATOM 1378 C C . ASP A 1 174 ? -21.237 0.329 21.762 1.00 48.31 174 ASP A C 1
ATOM 1380 O O . ASP A 1 174 ? -21.356 -0.385 22.783 1.00 48.31 174 ASP A O 1
#

Foldseek 3Di:
DVVVVLVVLLVVLLVVLLVLLQVLLVDPPCNVVSLLVSLLSLLVNCVPNNLVSSVVSLVSNLVSCVVDDDDVSSCCNNQPRSVLSSQLSVQVVPDDNVVSLVVSLVSRLVSVVVVCVVVPPCVVDVDPDPDDSVVVNVVVSVVVSVVSVVSVVVSVVVVVVCVVPPVVVVVVVD

Radius of gyration: 17.24 Å; Cα contacts (8 Å, |Δi|>4): 132; chains: 1; bounding box: 42×33×49 Å

Sequence (174 aa):
MQTSWKIARAAILSALSWLLLILAASLPTGRLFVLTLASFLLATACQELGLAAAALVYLASSLLALIWPGPLIVLLYALCFGLLPLVIYFFRRHVSPLMTRLLTHVLMTGLVFLIIQLLGIDQLFKGNFPASNLVLTALVLVALQLFLFVYYYALQHFEVFYSQRISPWLRRRD

Secondary structure (DSSP, 8-state):
-HHHHHHHHHHHHHHHHHHHHHHHHH-SSSHHHHHHHHHHHHHHHHHHH-HHHHHHHHHHHHHHHHHTT-HHHHHIIIIIIIHHHHHHHHHHHHS-HHHHHHHHHHHHHHHHHHHHHHH-HHHH--S---S-HHHHHHHHHHHHHHHHHHHHHHHHHHHHHIIIIIHHHHTT--